Protein AF-A0A3M9N934-F1 (afdb_monomer)

Solvent-accessible surface area (backbone atoms only — not comparable to full-atom values): 7523 Å² total; per-residue (Å²): 139,88,78,74,76,72,72,67,58,66,57,54,56,56,48,47,50,62,74,65,55,76,67,70,75,88,80,75,100,77,69,90,74,55,63,64,62,38,49,55,40,31,43,75,65,38,63,68,34,46,50,55,48,45,67,68,45,43,37,63,49,39,57,50,34,30,72,72,66,76,33,64,69,60,19,50,54,50,48,52,53,40,54,52,50,46,61,75,42,29,79,71,65,59,88,86,52,65,60,70,61,51,54,53,49,50,46,50,50,52,50,52,53,48,53,53,49,52,57,52,50,58,53,64,77,73,111

Secondary structure (DSSP, 8-state):
--SSSSTTTHHHHHHHHHHH--S-----S-----HHHHHHHHHTT-HHHHHHHHHHHHHHHHHHHHHHHS-HHHHHHHHHHHHHHHHHTGGG--TTS-HHHHHHHHHHHHHHHHHHHHHHHHHHT--

InterPro domains:
  IPR000838 RNA polymerase sigma factor 70, ECF, conserved site [PS01063] (75-106)
  IPR007627 RNA polymerase sigma-70 region 2 [PF04542] (60-120)
  IPR013325 RNA polymerase sigma factor, region 2 [SSF88946] (28-123)
  IPR039425 RNA polymerase sigma-70-like [PTHR43133] (37-123)

pLDDT: mean 72.2, std 18.04, range [28.3, 91.06]

Nearest PDB structures (foldseek):
  5wur-assembly1_A  TM=9.132E-01  e=1.031E-02  Bacillus subtilis subsp. subtilis str. 168
  5wuq-assembly1_A  TM=8.991E-01  e=9.770E-03  Bacillus subtilis subsp. subtilis str. 168
  5wur-assembly2_B  TM=9.193E-01  e=2.562E-02  Bacillus subtilis subsp. subtilis str. 168
  4cxf-assembly1_A  TM=8.866E-01  e=1.858E-02  Cupriavidus metallidurans CH34
  8z6g-assembly1_B  TM=8.991E-01  e=2.852E-02  Pseudomonas aeruginosa

Foldseek 3Di:
DPDPPVVPPPVVVLVCVLVVPPALDDDDDDDPPPQLVLLVCLLVVNVVSLVVVCSVQVNVLLVVLCVLVVDSVVSSVLSSVLSVVCSVC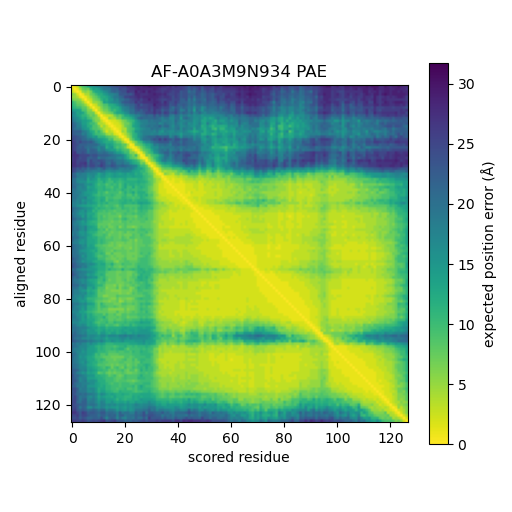SNVDDSPDRVSVVSSVSSVVSSVVVVVVVVVVVVVVVD

Structure (mmCIF, N/CA/C/O backbone):
data_AF-A0A3M9N934-F1
#
_entry.id   AF-A0A3M9N934-F1
#
loop_
_atom_site.group_PDB
_atom_site.id
_atom_site.type_symbol
_atom_site.label_atom_id
_atom_site.label_alt_id
_atom_site.label_comp_id
_atom_site.label_asym_id
_atom_site.label_entity_id
_atom_site.label_seq_id
_atom_site.pdbx_PDB_ins_code
_atom_site.Cartn_x
_atom_site.Cartn_y
_atom_site.Cartn_z
_atom_site.occupancy
_atom_site.B_iso_or_equiv
_atom_site.auth_seq_id
_atom_site.auth_comp_id
_atom_site.auth_asym_id
_atom_site.auth_atom_id
_atom_site.pdbx_PDB_model_num
ATOM 1 N N . MET A 1 1 ? -22.525 -23.665 5.562 1.00 36.59 1 MET A N 1
ATOM 2 C CA . MET A 1 1 ? -21.903 -23.362 4.250 1.00 36.59 1 MET A CA 1
ATOM 3 C C . MET A 1 1 ? -22.054 -21.872 3.913 1.00 36.59 1 MET A C 1
ATOM 5 O O . MET A 1 1 ? -22.693 -21.511 2.935 1.00 36.59 1 MET A O 1
ATOM 9 N N . ALA A 1 2 ? -21.500 -20.985 4.746 1.00 30.03 2 ALA A N 1
ATOM 10 C CA . ALA A 1 2 ? -21.757 -19.538 4.692 1.00 30.03 2 ALA A CA 1
ATOM 11 C C . ALA A 1 2 ? -20.497 -18.724 4.344 1.00 30.03 2 ALA A C 1
ATOM 13 O O . ALA A 1 2 ? -20.282 -17.645 4.879 1.00 30.03 2 ALA A O 1
ATOM 14 N N . LEU A 1 3 ? -19.641 -19.253 3.463 1.00 29.97 3 LEU A N 1
ATOM 15 C CA . LEU A 1 3 ? -18.380 -18.598 3.083 1.00 29.97 3 LEU A CA 1
ATOM 16 C C . LEU A 1 3 ? -18.335 -18.117 1.623 1.00 29.97 3 LEU A C 1
ATOM 18 O O . LEU A 1 3 ? -17.335 -17.544 1.217 1.00 29.97 3 LEU A O 1
ATOM 22 N N . CYS A 1 4 ? -19.406 -18.278 0.832 1.00 28.30 4 CYS A N 1
ATOM 23 C CA . CYS A 1 4 ? -19.362 -17.986 -0.612 1.00 28.30 4 CYS A CA 1
ATOM 24 C C . CYS A 1 4 ? -20.179 -16.767 -1.087 1.00 28.30 4 CYS A C 1
ATOM 26 O O . CYS A 1 4 ? -20.044 -16.373 -2.239 1.00 28.30 4 CYS A O 1
ATOM 28 N N . ARG A 1 5 ? -20.998 -16.123 -0.239 1.00 30.17 5 ARG A N 1
ATOM 29 C CA . ARG A 1 5 ? -21.838 -14.980 -0.675 1.00 30.17 5 ARG A CA 1
ATOM 30 C C . ARG A 1 5 ? -21.262 -13.594 -0.375 1.00 30.17 5 ARG A C 1
ATOM 32 O O . ARG A 1 5 ? -21.597 -12.647 -1.071 1.00 30.17 5 ARG A O 1
ATOM 39 N N . ILE A 1 6 ? -20.330 -13.475 0.571 1.00 37.59 6 ILE A N 1
ATOM 40 C CA . ILE A 1 6 ? -19.689 -12.186 0.903 1.00 37.59 6 ILE A CA 1
ATOM 41 C C . ILE A 1 6 ? -18.477 -11.901 -0.011 1.00 37.59 6 ILE A C 1
ATOM 43 O O . ILE A 1 6 ? -18.105 -10.750 -0.221 1.00 37.59 6 ILE A O 1
ATOM 47 N N . PHE A 1 7 ? -17.910 -12.929 -0.656 1.00 38.66 7 PHE A N 1
ATOM 48 C CA . PHE A 1 7 ? -16.750 -12.795 -1.551 1.00 38.66 7 PHE A CA 1
ATOM 49 C C . PHE A 1 7 ? -17.029 -12.048 -2.872 1.00 38.66 7 P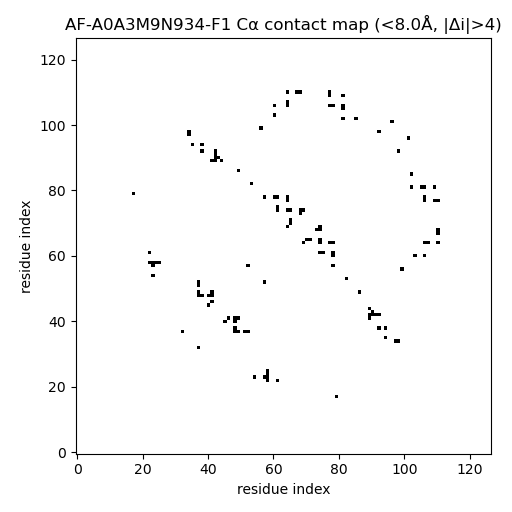HE A C 1
ATOM 51 O O . PHE A 1 7 ? -16.078 -11.639 -3.537 1.00 38.66 7 PHE A O 1
ATOM 58 N N . CYS A 1 8 ? -18.295 -11.858 -3.268 1.00 35.09 8 CYS A N 1
ATOM 59 C CA . CYS A 1 8 ? -18.645 -11.339 -4.598 1.00 35.09 8 CYS A CA 1
ATOM 60 C C . CYS A 1 8 ? -18.928 -9.822 -4.646 1.00 35.09 8 CYS A C 1
ATOM 62 O O . CYS A 1 8 ? -18.765 -9.223 -5.709 1.00 35.09 8 CYS A O 1
ATOM 64 N N . SER A 1 9 ? -19.310 -9.187 -3.527 1.00 36.69 9 SER A N 1
ATOM 65 C CA . SER A 1 9 ? -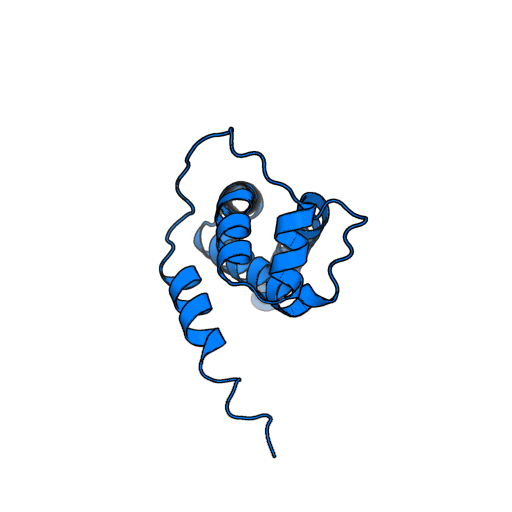19.736 -7.773 -3.533 1.00 36.69 9 SER A CA 1
ATOM 66 C C . SER A 1 9 ? -18.584 -6.794 -3.263 1.00 36.69 9 SER A C 1
ATOM 68 O O . SER A 1 9 ? -18.318 -5.933 -4.092 1.00 36.69 9 SER A O 1
ATOM 70 N N . LEU A 1 10 ? -17.800 -6.976 -2.191 1.00 45.69 10 LEU A N 1
ATOM 71 C CA . LEU A 1 10 ? -16.805 -5.968 -1.771 1.00 45.69 10 LEU A CA 1
ATOM 72 C C . LEU A 1 10 ? -15.568 -5.833 -2.678 1.00 45.69 10 LEU A C 1
ATOM 74 O O . LEU A 1 10 ? -14.914 -4.793 -2.679 1.00 45.69 10 LEU A O 1
ATOM 78 N N . LYS A 1 11 ? -15.207 -6.865 -3.455 1.00 49.44 11 LYS A N 1
ATOM 79 C CA . LYS A 1 11 ? -14.084 -6.752 -4.403 1.00 49.44 11 LYS A CA 1
ATOM 80 C C . LYS A 1 11 ? -14.422 -5.838 -5.576 1.00 49.44 11 LYS A C 1
ATOM 82 O O . LYS A 1 11 ? -13.523 -5.173 -6.070 1.00 49.44 11 LYS A O 1
ATOM 87 N N . LYS A 1 12 ? -15.675 -5.815 -6.040 1.00 45.28 12 LYS A N 1
ATOM 88 C CA . LYS A 1 12 ? -16.044 -5.106 -7.272 1.00 45.28 12 LYS A CA 1
ATOM 89 C C . LYS A 1 12 ? -16.070 -3.598 -7.089 1.00 45.28 12 LYS A C 1
ATOM 91 O O . LYS A 1 12 ? -15.639 -2.916 -8.007 1.00 45.28 12 LYS A O 1
ATOM 96 N N . ASP A 1 13 ? -16.505 -3.103 -5.934 1.00 42.44 13 ASP A N 1
ATOM 97 C CA . ASP A 1 13 ? -16.632 -1.662 -5.693 1.00 42.44 13 ASP A CA 1
ATOM 98 C C . ASP A 1 13 ? -15.291 -1.015 -5.333 1.00 42.44 13 ASP A C 1
ATOM 100 O O . ASP A 1 13 ? -14.949 0.017 -5.902 1.00 42.44 13 ASP A O 1
ATOM 104 N N . ILE A 1 14 ? -14.456 -1.679 -4.521 1.00 49.28 14 ILE A N 1
ATOM 105 C CA . ILE A 1 14 ? -13.092 -1.209 -4.228 1.00 49.28 14 ILE A CA 1
ATOM 106 C C . ILE A 1 14 ? -12.184 -1.344 -5.460 1.00 49.28 14 ILE A C 1
ATOM 108 O O . ILE A 1 14 ? -11.457 -0.400 -5.764 1.00 49.28 14 ILE A O 1
ATOM 112 N N . LEU A 1 15 ? -12.240 -2.456 -6.220 1.00 48.19 15 LEU A N 1
ATOM 113 C CA . LEU A 1 15 ? -11.520 -2.515 -7.502 1.00 48.19 15 LEU A CA 1
ATOM 114 C C . LEU A 1 15 ? -12.082 -1.491 -8.490 1.00 48.19 15 LEU A C 1
ATOM 116 O O . LEU A 1 15 ? -11.285 -0.841 -9.142 1.00 48.19 15 LEU A O 1
ATOM 120 N N . LYS A 1 16 ? -13.403 -1.278 -8.604 1.00 47.34 16 LYS A N 1
ATOM 121 C CA . LYS A 1 16 ? -13.935 -0.198 -9.459 1.00 47.34 16 LYS A CA 1
ATOM 122 C C . LYS A 1 16 ? -13.386 1.153 -9.040 1.00 47.34 16 LYS A C 1
ATOM 124 O O . LYS A 1 16 ? -12.989 1.914 -9.911 1.00 47.34 16 LYS A O 1
ATOM 129 N N . PHE A 1 17 ? -13.347 1.446 -7.746 1.00 53.09 17 PHE A N 1
ATOM 130 C CA . PHE A 1 17 ? -12.840 2.710 -7.233 1.00 53.09 17 PHE A CA 1
ATOM 131 C C . PHE A 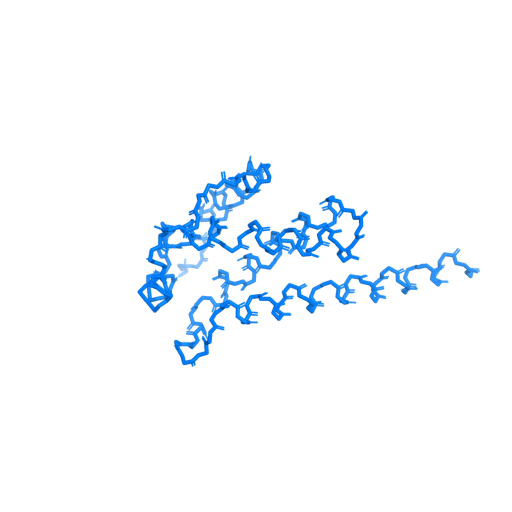1 17 ? -11.350 2.892 -7.560 1.00 53.09 17 PHE A C 1
ATOM 133 O O . PHE A 1 17 ? -10.981 3.920 -8.118 1.00 53.09 17 PHE A O 1
ATOM 140 N N . LEU A 1 18 ? -10.522 1.865 -7.326 1.00 51.69 18 LEU A N 1
ATOM 141 C CA . LEU A 1 18 ? -9.083 1.880 -7.624 1.00 51.69 18 LEU A CA 1
ATOM 142 C C . LEU A 1 18 ? -8.773 1.895 -9.133 1.00 51.69 18 LEU A C 1
ATOM 144 O O . LEU A 1 18 ? -7.864 2.602 -9.549 1.00 51.69 18 LEU A O 1
ATOM 148 N N . ILE A 1 19 ? -9.543 1.169 -9.953 1.00 47.09 19 ILE A N 1
ATOM 149 C CA . ILE A 1 19 ? -9.411 1.136 -11.423 1.00 47.09 19 ILE A CA 1
ATOM 150 C C . ILE A 1 19 ? -9.917 2.449 -12.055 1.00 47.09 19 ILE A C 1
ATOM 152 O O . ILE A 1 19 ? -9.430 2.859 -13.105 1.00 47.09 19 ILE A O 1
ATOM 156 N N . THR A 1 20 ? -10.896 3.126 -11.442 1.00 45.00 20 THR A N 1
ATOM 157 C CA . THR A 1 20 ? -11.474 4.381 -11.970 1.00 45.00 20 THR A CA 1
ATOM 158 C C . THR A 1 20 ? -10.706 5.619 -11.494 1.00 45.00 20 THR A C 1
ATOM 160 O O . THR A 1 20 ? -10.741 6.659 -12.157 1.00 45.00 20 THR A O 1
ATOM 163 N N . SER A 1 21 ? -9.981 5.541 -10.373 1.00 46.22 21 SER A N 1
ATOM 164 C CA . SER A 1 21 ? -9.186 6.654 -9.854 1.00 46.22 21 SER A CA 1
ATOM 165 C C . SER A 1 21 ? -7.868 6.815 -10.620 1.00 46.22 21 SER A C 1
ATOM 167 O O . SER A 1 21 ? -6.805 6.466 -10.114 1.00 46.22 21 SER A O 1
ATOM 169 N N . LYS A 1 22 ? -7.917 7.384 -11.831 1.00 48.22 22 LYS A N 1
ATOM 170 C CA . LYS A 1 22 ? -6.717 7.931 -12.479 1.00 48.22 22 LYS A CA 1
ATOM 171 C C . LYS A 1 22 ? -6.118 9.003 -11.577 1.00 48.22 22 LYS A C 1
ATOM 173 O O . LYS A 1 22 ? -6.710 10.074 -11.475 1.00 48.22 22 LYS A O 1
ATOM 178 N N . SER A 1 23 ? -4.968 8.692 -10.980 1.00 48.44 23 SER A N 1
ATOM 179 C CA . SER A 1 23 ? -4.086 9.561 -10.189 1.00 48.44 23 SER A CA 1
ATOM 180 C C . SER A 1 23 ? -4.788 10.337 -9.058 1.00 48.44 23 SER A C 1
ATOM 182 O O . SER A 1 23 ? -5.632 11.191 -9.328 1.00 48.44 23 SER A O 1
ATOM 184 N N . PRO A 1 24 ? -4.417 10.141 -7.779 1.00 53.62 24 PRO A N 1
ATOM 185 C CA . PRO A 1 24 ? -4.912 10.994 -6.703 1.00 53.62 24 PRO A CA 1
ATOM 186 C C . PRO A 1 24 ? -4.487 12.445 -6.997 1.00 53.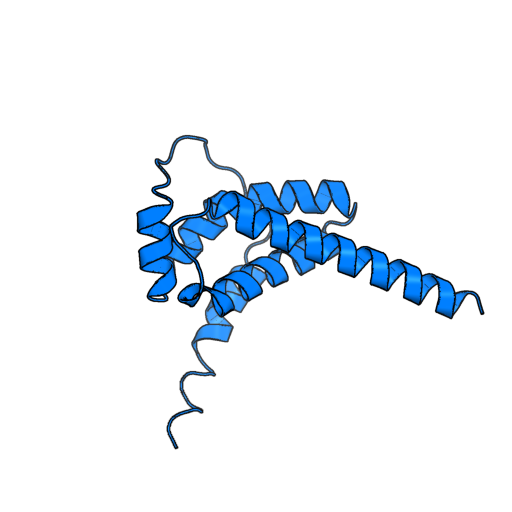62 24 PRO A C 1
ATOM 188 O O . PRO A 1 24 ? -3.316 12.788 -6.864 1.00 53.62 24 PRO A O 1
ATOM 191 N N . LYS A 1 25 ? -5.408 13.275 -7.505 1.00 45.12 25 LYS A N 1
ATOM 192 C CA . LYS A 1 25 ? -5.152 14.689 -7.802 1.00 45.12 25 LYS A CA 1
ATOM 193 C C . LYS A 1 25 ? -5.227 15.497 -6.507 1.00 45.12 25 LYS A C 1
ATOM 195 O O . LYS A 1 25 ? -6.206 15.391 -5.770 1.00 45.12 25 LYS A O 1
ATOM 200 N N . ALA A 1 26 ? -4.182 16.292 -6.294 1.00 48.09 26 ALA A N 1
ATOM 201 C CA . ALA A 1 26 ? -3.908 17.129 -5.132 1.00 48.09 26 ALA A CA 1
ATOM 202 C C . ALA A 1 26 ? -5.102 17.938 -4.589 1.00 48.09 26 ALA A C 1
ATOM 204 O O . ALA A 1 26 ? -5.818 18.589 -5.350 1.00 48.09 26 ALA A O 1
ATOM 205 N N . MET A 1 27 ? -5.222 17.989 -3.254 1.00 43.94 27 MET A N 1
ATOM 206 C CA . MET A 1 27 ? -5.827 19.098 -2.488 1.00 43.94 27 MET A CA 1
ATOM 207 C C . MET A 1 27 ? -5.341 19.059 -1.010 1.00 43.94 27 MET A C 1
ATOM 209 O O . MET A 1 27 ? -4.762 18.055 -0.598 1.00 43.94 27 MET A O 1
ATOM 213 N N . PRO A 1 28 ? -5.422 20.160 -0.231 1.00 46.16 28 PRO A N 1
ATOM 214 C CA . PRO A 1 28 ? -4.295 20.789 0.425 1.00 46.16 28 PRO A CA 1
ATOM 215 C C . PRO A 1 28 ? -4.050 20.261 1.847 1.00 46.16 28 PRO A C 1
ATOM 217 O O . PRO A 1 28 ? -4.868 19.615 2.497 1.00 46.16 28 PRO A O 1
ATOM 220 N N . SER A 1 29 ? -2.874 20.627 2.327 1.00 42.97 29 SER A N 1
ATOM 221 C CA . SER A 1 29 ? -2.161 20.263 3.547 1.00 42.97 29 SER A CA 1
ATOM 222 C C . SER A 1 29 ? -2.814 20.617 4.897 1.00 42.97 29 SER A C 1
ATOM 224 O O . SER A 1 29 ? -2.081 20.941 5.826 1.00 42.97 29 SER A O 1
ATOM 226 N N . ASN A 1 30 ? -4.142 20.565 5.063 1.00 47.03 30 ASN A N 1
ATOM 227 C CA . ASN A 1 30 ? -4.764 20.952 6.340 1.00 47.03 30 ASN A CA 1
ATOM 228 C C . ASN A 1 30 ? -6.021 20.161 6.744 1.00 47.03 30 ASN A C 1
ATOM 230 O O . ASN A 1 30 ? -7.013 20.736 7.186 1.00 47.03 30 ASN A O 1
ATOM 234 N N . THR A 1 31 ? -5.987 18.835 6.632 1.00 47.19 31 THR A N 1
ATOM 235 C CA . THR A 1 31 ? -6.920 17.978 7.377 1.00 47.19 31 THR A CA 1
ATOM 236 C C . THR A 1 31 ? -6.162 17.355 8.532 1.00 47.19 31 THR A C 1
ATOM 238 O O . THR A 1 31 ? -5.173 16.658 8.300 1.00 47.19 31 THR A O 1
ATOM 241 N N . VAL A 1 32 ? -6.609 17.601 9.762 1.00 54.00 32 VAL A N 1
ATOM 242 C CA . VAL A 1 32 ? -6.168 16.864 10.949 1.00 54.00 32 VAL A CA 1
ATOM 243 C C . VAL A 1 32 ? -6.475 15.386 10.687 1.00 54.00 32 VAL A C 1
ATOM 245 O O . VAL A 1 32 ? -7.612 14.945 10.823 1.00 54.00 32 VAL A O 1
ATOM 248 N N . PHE A 1 33 ? -5.493 14.643 10.175 1.00 63.16 33 PHE A N 1
ATOM 249 C CA . PHE A 1 33 ? -5.624 13.210 9.957 1.00 63.16 33 PHE A CA 1
ATOM 250 C C . PHE A 1 33 ? -5.375 12.549 11.303 1.00 63.16 33 PHE A C 1
ATOM 252 O O . PHE A 1 33 ? -4.224 12.349 11.696 1.00 63.16 33 PHE A O 1
ATOM 259 N N . ASP A 1 34 ? -6.454 12.261 12.030 1.00 73.81 34 ASP A N 1
ATOM 260 C CA . ASP A 1 34 ? -6.359 11.411 13.207 1.00 73.81 34 ASP A CA 1
ATOM 261 C C . ASP A 1 34 ? -6.077 9.980 12.732 1.00 73.81 34 ASP A C 1
ATOM 263 O O . ASP A 1 34 ? -6.962 9.219 12.319 1.00 73.81 34 ASP A O 1
ATOM 267 N N . GLU A 1 35 ? -4.781 9.658 12.705 1.00 73.12 35 GLU A N 1
ATOM 268 C CA . GLU A 1 35 ? -4.262 8.363 12.279 1.00 73.12 35 GLU A CA 1
ATOM 269 C C . GLU A 1 35 ? -4.874 7.244 13.129 1.00 73.12 35 GLU A C 1
ATOM 271 O O . GLU A 1 35 ? -5.194 6.185 12.597 1.00 73.12 35 GLU A O 1
ATOM 276 N N . LYS A 1 36 ? -5.134 7.476 14.422 1.00 79.88 36 LYS A N 1
ATOM 277 C CA . LYS A 1 36 ? -5.689 6.449 15.311 1.00 79.88 36 LYS A CA 1
ATOM 278 C C . LYS A 1 36 ? -7.163 6.193 15.033 1.00 79.88 36 LYS A C 1
ATOM 280 O O . LYS A 1 36 ? -7.555 5.032 14.916 1.00 79.88 36 LYS A O 1
ATOM 285 N N . GLU A 1 37 ? -7.964 7.248 14.909 1.00 82.44 37 GLU A N 1
ATOM 286 C CA . GLU A 1 37 ? -9.397 7.114 14.631 1.00 82.44 37 GLU A CA 1
ATOM 287 C C . GLU A 1 37 ? -9.632 6.456 13.266 1.00 82.44 37 GLU A C 1
ATOM 289 O O . GLU A 1 37 ? -10.391 5.491 13.146 1.00 82.44 37 GLU A O 1
ATOM 294 N N . THR A 1 38 ? -8.898 6.905 12.244 1.00 79.88 38 THR A N 1
ATOM 295 C CA . THR A 1 38 ? -9.014 6.348 10.892 1.00 79.88 38 THR A CA 1
ATOM 296 C C . THR A 1 38 ? -8.634 4.869 10.869 1.00 79.88 38 THR A C 1
ATOM 298 O O . THR A 1 38 ? -9.321 4.072 10.235 1.00 79.88 38 THR A O 1
ATOM 301 N N . LEU A 1 39 ? -7.577 4.470 11.585 1.00 81.44 39 LEU A N 1
ATOM 302 C CA . LEU A 1 39 ? -7.165 3.067 11.689 1.00 81.44 39 LEU A CA 1
ATOM 303 C C . LEU A 1 39 ? -8.175 2.196 12.428 1.00 81.44 39 LEU A C 1
ATOM 305 O O . LEU A 1 39 ? -8.391 1.047 12.037 1.00 81.44 39 LEU A O 1
ATOM 309 N N . LEU A 1 40 ? -8.794 2.729 13.481 1.00 84.12 40 LEU A N 1
ATOM 310 C CA . LEU A 1 40 ? -9.821 2.015 14.225 1.00 84.12 40 LEU A CA 1
ATOM 311 C C . LEU A 1 40 ? -11.014 1.708 13.315 1.00 84.12 40 LEU A C 1
ATOM 313 O O . LEU A 1 40 ? -11.456 0.562 13.238 1.00 84.12 40 LEU A O 1
ATOM 317 N N . GLU A 1 41 ? -11.484 2.699 12.565 1.00 84.38 41 GLU A N 1
ATOM 318 C CA . GLU A 1 41 ? -12.572 2.529 11.602 1.00 84.38 41 GLU A CA 1
ATOM 319 C C . GLU A 1 41 ? -12.175 1.618 10.430 1.00 84.38 41 GLU A C 1
ATOM 321 O O . GLU A 1 41 ? -12.957 0.763 10.003 1.00 84.38 41 GLU A O 1
ATOM 326 N N . LEU A 1 42 ? -10.924 1.700 9.970 1.00 83.00 42 LEU A N 1
ATOM 327 C CA . LEU A 1 42 ? -10.379 0.792 8.961 1.00 83.00 42 LEU A CA 1
ATOM 328 C C . LEU A 1 42 ? -10.402 -0.667 9.436 1.00 83.00 42 LEU A C 1
ATOM 330 O O . LEU A 1 42 ? -10.743 -1.567 8.669 1.00 83.00 42 LEU A O 1
ATOM 334 N N . SER A 1 43 ? -10.064 -0.915 10.707 1.00 83.44 43 SER A N 1
ATOM 335 C CA . SER A 1 43 ? -10.049 -2.263 11.290 1.00 83.44 43 SER A CA 1
ATOM 336 C C . SER A 1 43 ? -11.442 -2.904 11.304 1.00 83.44 43 SER A C 1
ATOM 338 O O . SER A 1 43 ? -11.565 -4.116 11.113 1.00 83.44 43 SER A O 1
ATOM 340 N N . LYS A 1 44 ? -12.489 -2.076 11.429 1.00 84.00 44 LYS A N 1
ATOM 341 C CA . LYS A 1 44 ? -13.904 -2.468 11.343 1.00 84.00 44 LYS A CA 1
ATOM 342 C C . LYS A 1 44 ? -14.380 -2.693 9.902 1.00 84.00 44 LYS A C 1
ATOM 344 O O . LYS A 1 44 ? -15.488 -3.177 9.702 1.00 84.00 44 LYS A O 1
ATOM 349 N N . GLY A 1 45 ? -13.553 -2.387 8.899 1.00 79.94 45 GLY A N 1
ATOM 350 C CA . GLY A 1 45 ? -13.914 -2.495 7.485 1.00 79.94 45 GLY A CA 1
ATOM 351 C C . GLY A 1 45 ? -14.731 -1.313 6.965 1.00 79.94 45 GLY A C 1
ATOM 352 O O . GLY A 1 45 ? -15.452 -1.476 5.988 1.00 79.94 45 GLY A O 1
ATOM 353 N N . ASN A 1 46 ? -14.634 -0.142 7.601 1.00 82.38 46 ASN A N 1
ATOM 354 C CA . ASN A 1 46 ? -15.305 1.065 7.134 1.00 82.38 46 ASN A CA 1
ATOM 355 C C . ASN A 1 46 ? -14.640 1.588 5.845 1.00 82.38 46 ASN A C 1
ATOM 357 O O . ASN A 1 46 ? -13.477 1.999 5.845 1.00 82.38 46 ASN A O 1
ATOM 361 N N . GLU A 1 47 ? -15.385 1.580 4.741 1.00 80.25 47 GLU A N 1
ATOM 362 C CA . GLU A 1 47 ? -14.902 1.999 3.419 1.00 80.25 47 GLU A CA 1
ATOM 363 C C . GLU A 1 47 ? -14.571 3.497 3.364 1.00 80.25 47 GLU A C 1
ATOM 365 O O . GLU A 1 47 ? -13.591 3.890 2.734 1.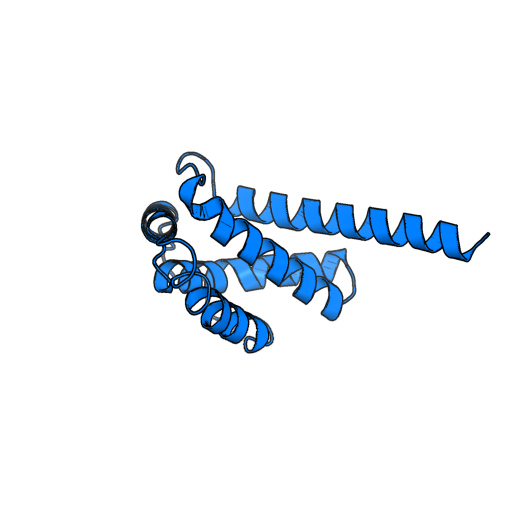00 80.25 47 GLU A O 1
ATOM 370 N N . VAL A 1 48 ? -15.305 4.334 4.104 1.00 80.94 48 VAL A N 1
ATOM 371 C CA . VAL A 1 48 ? -15.063 5.785 4.165 1.00 80.94 48 VAL A CA 1
ATOM 372 C C . VAL A 1 48 ? -13.710 6.084 4.813 1.00 80.94 48 VAL A C 1
ATOM 374 O O . VAL A 1 48 ? -12.992 6.993 4.393 1.00 80.94 48 VAL A O 1
ATOM 377 N N . ALA A 1 49 ? -13.325 5.303 5.826 1.00 82.62 49 ALA A N 1
ATOM 378 C CA . ALA A 1 49 ? -12.012 5.423 6.455 1.00 82.62 49 ALA A CA 1
ATOM 379 C C . ALA A 1 49 ? -10.887 5.041 5.480 1.00 82.62 49 ALA A C 1
ATOM 381 O O . ALA A 1 49 ? -9.860 5.720 5.417 1.00 82.62 49 ALA A O 1
ATOM 382 N N . PHE A 1 50 ? -11.104 4.003 4.668 1.00 82.06 50 PHE A N 1
ATOM 383 C CA . PHE A 1 50 ? -10.164 3.611 3.620 1.00 82.06 50 PHE A CA 1
ATOM 384 C C . PHE A 1 50 ? -10.052 4.666 2.524 1.00 82.06 50 PHE A C 1
ATOM 386 O O . PHE A 1 50 ? -8.943 4.972 2.100 1.00 82.06 50 PHE A O 1
ATOM 393 N N . GLU A 1 51 ? -11.159 5.279 2.110 1.00 80.44 51 GLU A N 1
ATOM 394 C CA . GLU A 1 51 ? -11.134 6.360 1.129 1.00 80.44 51 GLU A CA 1
ATOM 395 C C . GLU A 1 51 ? -10.353 7.577 1.645 1.00 80.44 51 GLU A C 1
ATOM 397 O O . GLU A 1 51 ? -9.487 8.100 0.941 1.00 80.44 51 GLU A O 1
ATOM 402 N N . LYS A 1 52 ? -10.597 8.006 2.891 1.00 80.44 52 LYS A N 1
ATOM 403 C C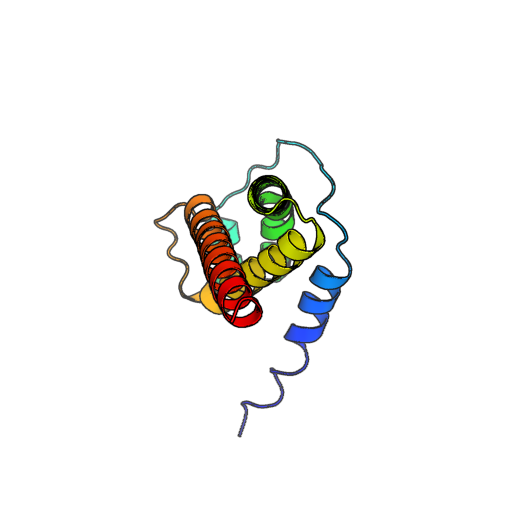A . LYS A 1 52 ? -9.840 9.099 3.527 1.00 80.44 52 LYS A CA 1
ATOM 404 C C . LYS A 1 52 ? -8.344 8.795 3.561 1.00 80.44 52 LYS A C 1
ATOM 406 O O . LYS A 1 52 ? -7.525 9.632 3.184 1.00 80.44 52 LYS A O 1
ATOM 411 N N . MET A 1 53 ? -7.992 7.579 3.966 1.00 82.12 53 MET A N 1
ATOM 412 C CA . MET A 1 53 ? -6.615 7.095 3.987 1.00 82.12 53 MET A CA 1
ATOM 413 C C . MET A 1 53 ? -5.994 7.072 2.582 1.00 82.12 53 MET A C 1
ATOM 415 O O . MET A 1 53 ? -4.865 7.528 2.405 1.00 82.12 53 MET A O 1
ATOM 419 N N . TYR A 1 54 ? -6.721 6.570 1.580 1.00 82.31 54 TYR A N 1
ATOM 420 C CA . TYR A 1 54 ? -6.276 6.514 0.188 1.00 82.31 54 TYR A CA 1
ATOM 421 C C . TYR A 1 54 ? -6.036 7.913 -0.376 1.00 82.31 54 TYR A C 1
ATOM 423 O O . TYR A 1 54 ? -5.001 8.158 -0.986 1.00 82.31 54 TYR A O 1
ATOM 431 N N . ARG A 1 55 ? -6.934 8.864 -0.108 1.00 79.12 55 ARG A N 1
ATOM 432 C CA . ARG A 1 55 ? -6.760 10.265 -0.510 1.00 79.12 55 ARG A CA 1
ATOM 433 C C . ARG A 1 55 ? -5.543 10.909 0.164 1.00 79.12 55 ARG A C 1
ATOM 435 O O . ARG A 1 55 ? -4.817 11.646 -0.489 1.00 79.12 55 ARG A O 1
ATOM 442 N N . PHE A 1 56 ? -5.284 10.601 1.436 1.00 81.06 56 PHE A N 1
ATOM 443 C CA . PHE A 1 56 ? -4.165 11.179 2.188 1.00 81.06 56 PHE A CA 1
ATOM 444 C C . PHE A 1 56 ? -2.792 10.592 1.805 1.00 81.06 56 PHE A C 1
ATOM 446 O O . PHE A 1 56 ? -1.806 11.320 1.673 1.00 81.06 56 PHE A O 1
ATOM 453 N N . LEU A 1 57 ? -2.705 9.268 1.637 1.00 82.56 57 LEU A N 1
ATOM 454 C CA . LEU A 1 57 ? -1.439 8.556 1.409 1.00 82.56 57 LEU A CA 1
ATOM 455 C C . LEU A 1 57 ? -1.195 8.194 -0.053 1.00 82.56 57 LEU A C 1
ATOM 457 O O . LEU A 1 57 ? -0.038 8.066 -0.454 1.00 82.56 57 LEU A O 1
ATOM 461 N N . GLY A 1 58 ? -2.253 8.034 -0.844 1.00 83.44 58 GLY A N 1
ATOM 462 C CA . GLY A 1 58 ? -2.184 7.559 -2.222 1.00 83.44 58 GLY A CA 1
ATOM 463 C C . GLY A 1 58 ? -1.286 8.429 -3.082 1.00 83.44 58 GLY A C 1
ATOM 464 O O . GLY A 1 58 ? -0.380 7.904 -3.719 1.00 83.44 58 GLY A O 1
ATOM 465 N N . GLU A 1 59 ? -1.457 9.753 -3.033 1.00 82.75 59 GLU A N 1
ATOM 466 C CA . GLU A 1 59 ? -0.637 10.682 -3.823 1.00 82.75 59 GLU A CA 1
ATOM 467 C C . GLU A 1 59 ? 0.841 10.606 -3.425 1.00 82.75 59 GLU A C 1
ATOM 469 O O . GLU A 1 59 ? 1.730 10.501 -4.268 1.00 82.75 59 GLU A O 1
ATOM 474 N N . ARG A 1 60 ? 1.119 10.596 -2.117 1.00 85.06 60 ARG A N 1
ATOM 475 C CA . ARG A 1 60 ? 2.487 10.564 -1.584 1.00 85.06 60 ARG A CA 1
ATOM 476 C C . ARG A 1 60 ? 3.217 9.281 -1.968 1.00 85.06 60 ARG A C 1
ATOM 478 O O . ARG A 1 60 ? 4.400 9.322 -2.313 1.00 85.06 60 ARG A O 1
ATOM 485 N N . ILE A 1 61 ? 2.523 8.146 -1.897 1.00 87.19 61 ILE A N 1
ATOM 486 C CA . ILE A 1 61 ? 3.077 6.851 -2.292 1.00 87.19 61 ILE A CA 1
ATOM 487 C C . ILE A 1 61 ? 3.249 6.814 -3.806 1.00 87.19 61 ILE A C 1
ATOM 489 O O . ILE A 1 61 ? 4.343 6.497 -4.257 1.00 87.19 61 ILE A O 1
ATOM 493 N N . TYR A 1 62 ? 2.238 7.211 -4.581 1.00 85.25 62 TYR A N 1
ATOM 494 C CA . TYR A 1 62 ? 2.303 7.250 -6.042 1.00 85.25 62 TYR A CA 1
ATOM 495 C C . TYR A 1 62 ? 3.492 8.078 -6.540 1.00 85.25 62 TYR A C 1
ATOM 497 O O . TYR A 1 62 ? 4.340 7.566 -7.263 1.00 85.25 62 TYR A O 1
ATOM 505 N N . CYS A 1 63 ? 3.645 9.314 -6.058 1.00 85.00 63 CYS A N 1
ATOM 506 C CA . CYS A 1 63 ? 4.776 10.176 -6.406 1.00 85.00 63 CYS A CA 1
ATOM 507 C C . CYS A 1 63 ? 6.128 9.525 -6.078 1.00 85.00 63 CYS A C 1
ATOM 509 O O . CYS A 1 63 ? 7.090 9.649 -6.838 1.00 85.00 63 CYS A O 1
ATOM 511 N N . ARG A 1 64 ? 6.222 8.801 -4.957 1.00 86.75 64 ARG A N 1
ATOM 512 C CA . ARG A 1 64 ? 7.435 8.058 -4.593 1.00 86.75 64 ARG A CA 1
ATOM 513 C C . ARG A 1 64 ? 7.670 6.857 -5.513 1.00 86.75 64 ARG A C 1
ATOM 515 O O . ARG A 1 64 ? 8.808 6.641 -5.923 1.00 86.75 64 ARG A O 1
ATOM 522 N N . LEU A 1 65 ? 6.625 6.102 -5.844 1.00 86.81 65 LEU A N 1
ATOM 523 C CA . LEU A 1 65 ? 6.684 4.952 -6.746 1.00 86.81 65 LEU A CA 1
ATOM 524 C C . LEU A 1 65 ? 7.095 5.378 -8.158 1.00 86.81 65 LEU A C 1
ATOM 526 O O . LEU A 1 65 ? 8.027 4.795 -8.703 1.00 86.81 65 LEU A O 1
ATOM 530 N N . CYS A 1 66 ? 6.512 6.448 -8.702 1.00 85.69 66 CYS A N 1
ATOM 531 C CA . CYS A 1 66 ? 6.893 6.995 -10.006 1.00 85.69 66 CYS A CA 1
ATOM 532 C C . CYS A 1 66 ? 8.371 7.400 -10.049 1.00 85.69 66 CYS A C 1
ATOM 534 O O . CYS A 1 66 ? 9.072 7.087 -11.010 1.00 85.69 66 CYS A O 1
ATOM 536 N N . ARG A 1 67 ? 8.884 8.033 -8.982 1.00 86.38 67 ARG A N 1
ATOM 537 C CA . ARG A 1 67 ? 10.309 8.399 -8.879 1.00 86.38 67 ARG A CA 1
ATOM 538 C C . ARG A 1 67 ? 11.237 7.186 -8.813 1.00 86.38 67 ARG A C 1
ATOM 540 O O . ARG A 1 67 ? 12.355 7.265 -9.315 1.00 86.38 67 ARG A O 1
ATOM 547 N N . LEU A 1 68 ? 10.800 6.090 -8.192 1.00 86.50 68 LEU A N 1
ATOM 548 C CA . LEU A 1 68 ? 11.589 4.862 -8.072 1.00 86.50 68 LEU A CA 1
ATOM 549 C C . LEU A 1 68 ? 11.555 4.033 -9.360 1.00 86.50 68 LEU A C 1
ATOM 551 O O . LEU A 1 68 ? 12.605 3.647 -9.860 1.00 86.50 68 LEU A O 1
ATOM 555 N N . LEU A 1 69 ? 10.362 3.773 -9.895 1.00 85.75 69 LEU A N 1
ATOM 556 C CA . LEU A 1 69 ? 10.121 2.829 -10.991 1.00 85.75 69 LEU A CA 1
ATOM 557 C C . LEU A 1 69 ? 10.296 3.455 -12.376 1.00 85.75 69 LEU A C 1
ATOM 559 O O . LEU A 1 69 ? 10.470 2.723 -13.345 1.00 85.75 69 LEU A O 1
ATOM 563 N N . LYS A 1 70 ? 10.246 4.793 -12.479 1.00 85.25 70 LYS A N 1
ATOM 564 C CA . LYS A 1 70 ? 10.314 5.550 -13.744 1.00 85.25 70 LYS A CA 1
ATOM 565 C C . LYS A 1 70 ? 9.262 5.129 -14.785 1.00 85.25 70 LYS A C 1
ATOM 567 O O . LYS A 1 70 ? 9.440 5.371 -15.973 1.00 85.25 70 LYS A O 1
ATOM 572 N N . SER A 1 71 ? 8.174 4.504 -14.342 1.00 82.62 71 SER A N 1
ATOM 573 C CA . SER A 1 71 ? 7.049 4.081 -15.171 1.00 82.62 71 SER A CA 1
ATOM 574 C C . SER A 1 71 ? 5.763 4.269 -14.386 1.00 82.62 71 SER A C 1
ATOM 576 O O . SER A 1 71 ? 5.616 3.712 -13.297 1.00 82.62 71 SER A O 1
ATOM 578 N N . GLU A 1 72 ? 4.849 5.060 -14.939 1.00 81.38 72 GLU A N 1
ATOM 579 C CA . GLU A 1 72 ? 3.552 5.351 -14.323 1.00 81.38 72 GLU A CA 1
ATOM 580 C C . GLU A 1 72 ? 2.675 4.101 -14.254 1.00 81.38 72 GLU A C 1
ATOM 582 O O . GLU A 1 72 ? 2.074 3.841 -13.219 1.00 81.38 72 GLU A O 1
ATOM 587 N N . VAL A 1 73 ? 2.691 3.277 -15.307 1.00 82.19 73 VAL A N 1
ATOM 588 C CA . VAL A 1 73 ? 1.911 2.031 -15.385 1.00 82.19 73 VAL A CA 1
ATOM 589 C C . VAL A 1 73 ? 2.294 1.085 -14.247 1.00 82.19 73 VAL A C 1
ATOM 591 O O . VAL A 1 73 ? 1.445 0.625 -13.493 1.00 82.19 73 VAL A O 1
ATOM 594 N N . ILE A 1 74 ? 3.596 0.852 -14.067 1.00 83.50 74 ILE A N 1
ATOM 595 C CA . ILE A 1 74 ? 4.097 -0.058 -13.029 1.00 83.50 74 ILE A CA 1
ATOM 596 C C . ILE A 1 74 ? 3.892 0.556 -11.636 1.00 83.50 74 ILE A C 1
ATOM 598 O O . ILE A 1 74 ? 3.596 -0.148 -10.671 1.00 83.50 74 ILE A O 1
ATOM 602 N N . ALA A 1 75 ? 4.053 1.876 -11.508 1.00 84.56 75 ALA A N 1
ATOM 603 C CA . ALA A 1 75 ? 3.797 2.569 -10.253 1.00 84.56 75 ALA A CA 1
ATOM 604 C C . ALA A 1 75 ? 2.329 2.451 -9.827 1.00 84.56 75 ALA A C 1
ATOM 606 O O . ALA A 1 75 ? 2.069 2.229 -8.646 1.00 84.56 75 ALA A O 1
ATOM 607 N N . GLU A 1 76 ? 1.390 2.560 -10.764 1.00 81.94 76 GLU A N 1
ATOM 608 C CA . GLU A 1 76 ? -0.038 2.382 -10.519 1.00 81.94 76 GLU A CA 1
ATOM 609 C C . GLU A 1 76 ? -0.365 0.941 -10.108 1.00 81.94 76 GLU A C 1
ATOM 611 O O . GLU A 1 76 ? -1.037 0.738 -9.095 1.00 81.94 76 GLU A O 1
ATOM 616 N N . GLU A 1 77 ? 0.184 -0.057 -10.805 1.00 83.62 77 GLU A N 1
ATOM 617 C CA . GLU A 1 77 ? 0.030 -1.469 -10.436 1.00 83.62 77 GLU A CA 1
ATOM 618 C C . GLU A 1 77 ? 0.522 -1.738 -9.009 1.00 83.62 77 GLU A C 1
ATOM 620 O O . GLU A 1 77 ? -0.207 -2.302 -8.190 1.00 83.62 77 GLU A O 1
ATOM 625 N N . ILE A 1 78 ? 1.733 -1.277 -8.668 1.00 86.81 78 ILE A N 1
ATOM 626 C CA . ILE A 1 78 ? 2.286 -1.451 -7.319 1.00 86.81 78 ILE A CA 1
ATOM 627 C C . ILE A 1 78 ? 1.449 -0.697 -6.281 1.00 86.81 78 ILE A C 1
ATOM 629 O O . ILE A 1 78 ? 1.209 -1.226 -5.194 1.00 86.81 78 ILE A O 1
ATOM 633 N N . LEU A 1 79 ? 0.990 0.520 -6.586 1.00 85.44 79 LEU A N 1
ATOM 634 C CA . LEU A 1 79 ? 0.145 1.305 -5.687 1.00 85.44 79 LEU A CA 1
ATOM 635 C C . LEU A 1 79 ? -1.131 0.535 -5.330 1.00 85.44 79 LEU A C 1
ATOM 637 O O . LEU A 1 79 ? -1.451 0.391 -4.147 1.00 85.44 79 LEU A O 1
ATOM 641 N N . GLN A 1 80 ? -1.831 0.008 -6.337 1.00 83.00 80 GLN A N 1
ATOM 642 C CA . GLN A 1 80 ? -3.044 -0.787 -6.145 1.00 83.00 80 GLN A CA 1
ATOM 643 C C . GLN A 1 80 ? -2.759 -2.011 -5.265 1.00 83.00 80 GLN A C 1
ATOM 645 O O . GLN A 1 80 ? -3.459 -2.250 -4.278 1.00 83.00 80 GLN A O 1
ATOM 650 N N . ASP A 1 81 ? -1.672 -2.725 -5.549 1.00 85.81 81 ASP A N 1
ATOM 651 C CA . ASP A 1 81 ? -1.227 -3.895 -4.795 1.00 85.81 81 ASP A CA 1
ATOM 652 C C . ASP A 1 81 ? -0.959 -3.593 -3.312 1.00 85.81 81 ASP A C 1
ATOM 654 O O . ASP A 1 81 ? -1.311 -4.375 -2.417 1.00 85.81 81 ASP A O 1
ATOM 658 N N . VAL A 1 82 ? -0.348 -2.439 -3.028 1.00 88.19 82 VAL A N 1
ATOM 659 C CA . VAL A 1 82 ? -0.072 -1.963 -1.667 1.00 88.19 82 VAL A CA 1
ATOM 660 C C . VAL A 1 82 ? -1.376 -1.739 -0.912 1.00 88.19 82 VAL A C 1
ATOM 662 O O . VAL A 1 82 ? -1.541 -2.267 0.190 1.00 88.19 82 VAL A O 1
ATOM 665 N N . PHE A 1 83 ? -2.325 -1.010 -1.499 1.00 85.88 83 PHE A N 1
ATOM 666 C CA . PHE A 1 83 ? -3.602 -0.716 -0.848 1.00 85.88 83 PHE A CA 1
ATOM 667 C C . PHE A 1 83 ? -4.473 -1.962 -0.657 1.00 85.88 83 PHE A C 1
ATOM 669 O O . PHE A 1 83 ? -5.091 -2.118 0.398 1.00 85.88 83 PHE A O 1
ATOM 676 N N . VAL A 1 84 ? -4.457 -2.901 -1.606 1.00 85.44 84 VAL A N 1
ATOM 677 C CA . VAL A 1 84 ? -5.111 -4.211 -1.452 1.00 85.44 84 VAL A CA 1
ATOM 678 C C . VAL A 1 84 ? -4.477 -5.004 -0.307 1.00 85.44 84 VAL A C 1
ATOM 680 O O . VAL A 1 84 ? -5.182 -5.583 0.523 1.00 85.44 84 VAL A O 1
ATOM 683 N N . THR A 1 85 ? -3.146 -5.006 -0.213 1.00 85.56 85 THR A N 1
ATOM 684 C CA . THR A 1 85 ? -2.416 -5.678 0.874 1.00 85.56 85 THR A CA 1
ATOM 685 C C . THR A 1 85 ? -2.765 -5.077 2.234 1.00 85.56 85 THR A C 1
ATOM 687 O O . THR A 1 85 ? -2.992 -5.814 3.196 1.00 85.56 85 THR A O 1
ATOM 690 N N . VAL A 1 86 ? -2.848 -3.749 2.317 1.00 86.19 86 VAL A N 1
ATOM 691 C CA . VAL A 1 86 ? -3.267 -3.021 3.520 1.00 86.19 86 VAL A CA 1
ATOM 692 C C . VAL A 1 86 ? -4.694 -3.386 3.910 1.00 86.19 86 VAL A C 1
ATOM 694 O O . VAL A 1 86 ? -4.928 -3.749 5.060 1.00 86.19 86 VAL A O 1
ATOM 697 N N . TRP A 1 87 ? -5.637 -3.358 2.965 1.00 85.62 87 TRP A N 1
ATOM 698 C CA . TRP A 1 87 ? -7.031 -3.712 3.230 1.00 85.62 87 TRP A CA 1
ATOM 699 C C . TRP A 1 87 ? -7.158 -5.147 3.740 1.00 85.62 87 TRP A C 1
ATOM 701 O O . TRP A 1 87 ? -7.847 -5.401 4.726 1.00 85.62 87 TRP A O 1
ATOM 711 N N . ASN A 1 88 ? -6.447 -6.099 3.137 1.00 85.44 88 ASN A N 1
ATOM 712 C CA . ASN A 1 88 ? -6.463 -7.494 3.583 1.00 85.44 88 ASN A CA 1
ATOM 713 C C . ASN A 1 88 ? -5.848 -7.678 4.978 1.00 85.44 88 ASN A C 1
ATOM 715 O O . ASN A 1 88 ? -6.300 -8.527 5.742 1.00 85.44 88 ASN A O 1
ATOM 719 N N . ASN A 1 89 ? -4.851 -6.865 5.330 1.00 84.94 89 ASN A N 1
ATOM 720 C CA . ASN A 1 89 ? -4.195 -6.905 6.635 1.00 84.94 89 ASN A CA 1
ATOM 721 C C . ASN A 1 89 ? -4.786 -5.920 7.656 1.00 84.94 89 ASN A C 1
ATOM 723 O O . ASN A 1 89 ? -4.235 -5.804 8.750 1.00 84.94 89 ASN A O 1
ATOM 727 N N . ARG A 1 90 ? -5.911 -5.255 7.353 1.00 84.56 90 ARG A N 1
ATOM 728 C CA . ARG A 1 90 ? -6.513 -4.209 8.202 1.00 84.56 90 ARG A CA 1
ATOM 729 C C . ARG A 1 90 ? -6.751 -4.648 9.650 1.00 84.56 90 ARG A C 1
ATOM 731 O O . ARG A 1 90 ? -6.517 -3.876 10.569 1.00 84.56 90 ARG A O 1
ATOM 738 N N . SER A 1 91 ? -7.117 -5.912 9.867 1.00 81.81 91 SER A N 1
ATOM 739 C CA . SER A 1 91 ? -7.345 -6.483 11.204 1.00 81.8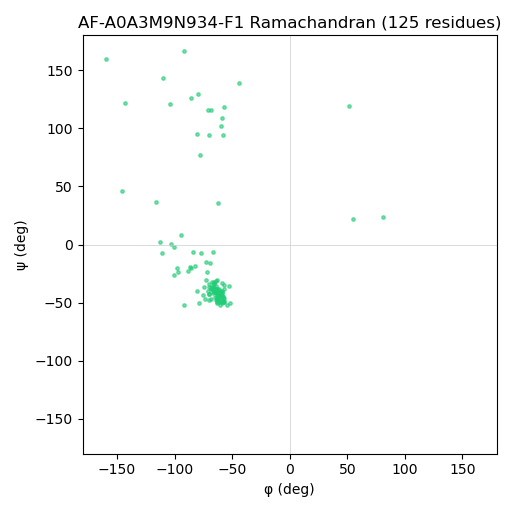1 91 SER A CA 1
ATOM 740 C C . SER A 1 91 ? -6.061 -6.717 12.012 1.00 81.81 91 SER A C 1
ATOM 742 O O . SER A 1 91 ? -6.129 -6.954 13.211 1.00 81.81 91 SER A O 1
ATOM 744 N N . LYS A 1 92 ? -4.888 -6.687 11.367 1.00 79.69 92 LYS A N 1
ATOM 745 C CA . LYS A 1 92 ? -3.567 -6.877 11.992 1.00 79.69 92 LYS A CA 1
ATOM 746 C C . LYS A 1 92 ? -2.808 -5.560 12.184 1.00 79.69 92 LYS A C 1
ATOM 748 O O . LYS A 1 92 ? -1.672 -5.583 12.662 1.00 79.69 92 LYS A O 1
ATOM 753 N N . LEU A 1 93 ? -3.395 -4.428 11.793 1.00 76.81 93 LEU A N 1
ATOM 754 C CA . LEU A 1 93 ? -2.779 -3.116 11.963 1.00 76.81 93 LEU A CA 1
ATOM 755 C C . LEU A 1 93 ? -2.727 -2.774 13.454 1.00 76.81 93 LEU A C 1
ATOM 757 O O . LEU A 1 93 ? -3.754 -2.637 14.113 1.00 76.81 93 LEU A O 1
ATOM 761 N N . LYS A 1 94 ? -1.513 -2.660 13.996 1.00 69.00 94 LYS A N 1
ATOM 762 C CA . LYS A 1 94 ? -1.295 -2.244 15.385 1.00 69.00 94 LYS A CA 1
ATOM 763 C C . LYS A 1 94 ? -1.260 -0.719 15.457 1.00 69.00 94 LYS A C 1
ATOM 765 O O . LYS A 1 94 ? -0.432 -0.112 14.784 1.00 69.00 94 LYS A O 1
ATOM 770 N N . LEU A 1 95 ? -2.084 -0.125 16.325 1.00 66.12 95 LEU A N 1
ATOM 771 C CA . LEU A 1 95 ? -2.150 1.330 16.551 1.00 66.12 95 LEU A CA 1
ATOM 772 C C . LEU A 1 95 ? -0.877 1.936 17.183 1.00 66.12 95 LEU A C 1
ATOM 774 O O . LEU A 1 95 ? -0.781 3.151 17.321 1.00 66.12 95 LEU A O 1
ATOM 778 N N . GLU A 1 96 ? 0.096 1.112 17.582 1.00 63.19 96 GLU A N 1
ATOM 779 C CA . GLU A 1 96 ? 1.329 1.567 18.242 1.00 63.19 96 GLU A CA 1
ATOM 780 C C . GLU A 1 96 ? 2.411 2.067 17.274 1.00 63.19 96 GLU A C 1
ATOM 782 O O . GLU A 1 96 ? 3.335 2.761 17.691 1.00 63.19 96 GLU A O 1
ATOM 787 N N . LYS A 1 97 ? 2.336 1.716 15.983 1.00 68.62 97 LYS A N 1
ATOM 788 C CA . LYS A 1 97 ? 3.310 2.151 14.970 1.00 68.62 97 LYS A CA 1
ATOM 789 C C . LYS A 1 97 ? 2.655 3.137 14.015 1.00 68.62 97 LYS A C 1
ATOM 791 O O . LYS A 1 97 ? 1.508 2.932 13.633 1.00 68.62 97 LYS A O 1
ATOM 796 N N . SER A 1 98 ? 3.408 4.151 13.577 1.00 79.25 98 SER A N 1
ATOM 797 C CA . SER A 1 98 ? 2.934 5.053 12.522 1.00 79.25 98 SER A CA 1
ATOM 798 C C . SER A 1 98 ? 2.581 4.234 11.283 1.00 79.25 98 SER A C 1
ATOM 800 O O . SER A 1 98 ? 3.420 3.534 10.699 1.00 79.25 98 SER A O 1
ATOM 802 N N . PHE A 1 99 ? 1.314 4.302 10.903 1.00 82.44 99 PHE A N 1
ATOM 803 C CA . PHE A 1 99 ? 0.770 3.593 9.764 1.00 82.44 99 PHE A CA 1
ATOM 804 C C . PHE A 1 99 ? 1.344 4.132 8.456 1.00 82.44 99 PHE A C 1
ATOM 806 O O . PHE A 1 99 ? 1.610 3.353 7.539 1.00 82.44 99 PHE A O 1
ATOM 813 N N . CYS A 1 100 ? 1.655 5.430 8.409 1.00 82.25 100 CYS A N 1
ATOM 814 C CA . CYS A 1 100 ? 2.431 6.025 7.324 1.00 82.25 100 CYS A CA 1
ATOM 815 C C . CYS A 1 100 ? 3.737 5.244 7.083 1.00 82.25 100 CYS A C 1
ATOM 817 O O . CYS A 1 100 ? 4.012 4.807 5.966 1.00 82.25 100 CYS A O 1
ATOM 819 N N . SER A 1 101 ? 4.521 4.981 8.130 1.00 84.62 101 SER A N 1
ATOM 820 C CA . SER A 1 101 ? 5.764 4.206 8.006 1.00 84.62 101 SER 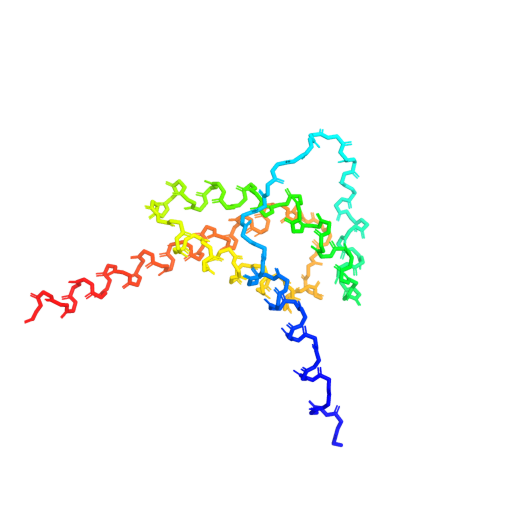A CA 1
ATOM 821 C C . SER A 1 101 ? 5.517 2.766 7.548 1.00 84.62 101 SER A C 1
ATOM 823 O O . SER A 1 101 ? 6.278 2.235 6.737 1.00 84.62 101 SER A O 1
ATOM 825 N N . TYR A 1 102 ? 4.440 2.137 8.024 1.00 86.38 102 TYR A N 1
ATOM 826 C CA . TYR A 1 102 ? 4.061 0.780 7.625 1.00 86.38 102 TYR A CA 1
ATOM 827 C C . TYR A 1 102 ? 3.734 0.685 6.128 1.00 86.38 102 TYR A C 1
ATOM 829 O O . TYR A 1 102 ? 4.295 -0.164 5.431 1.00 86.38 102 TYR A O 1
ATOM 837 N N . ILE A 1 103 ? 2.890 1.580 5.606 1.00 87.06 103 ILE A N 1
ATOM 838 C CA . ILE A 1 103 ? 2.493 1.547 4.194 1.00 87.06 103 ILE A CA 1
ATOM 839 C C . ILE A 1 103 ? 3.664 1.894 3.264 1.00 87.06 103 ILE A C 1
ATOM 841 O O . ILE A 1 103 ? 3.837 1.250 2.228 1.00 87.06 103 ILE A O 1
ATOM 845 N N . PHE A 1 104 ? 4.532 2.836 3.659 1.00 86.94 104 PHE A N 1
ATOM 846 C CA . PHE A 1 104 ? 5.748 3.149 2.903 1.00 86.94 104 PHE A CA 1
ATOM 847 C C . PHE A 1 104 ? 6.721 1.967 2.863 1.00 86.94 104 PHE A C 1
ATOM 849 O O . PHE A 1 104 ? 7.373 1.752 1.837 1.00 86.94 104 PHE A O 1
ATOM 856 N N . CYS A 1 105 ? 6.809 1.188 3.946 1.00 88.88 105 CYS A N 1
ATOM 857 C CA . CYS A 1 105 ? 7.611 -0.031 3.987 1.00 88.88 105 CYS A CA 1
ATOM 858 C C . CYS A 1 105 ? 7.081 -1.073 2.992 1.00 88.88 105 CYS A C 1
ATOM 860 O O . CYS A 1 105 ? 7.853 -1.579 2.180 1.00 88.88 105 CYS A O 1
ATOM 862 N N . ILE A 1 106 ? 5.765 -1.324 2.974 1.00 89.69 106 ILE A N 1
ATOM 863 C CA . ILE A 1 106 ? 5.142 -2.250 2.011 1.00 89.69 106 ILE A CA 1
ATOM 864 C C . ILE A 1 106 ? 5.390 -1.789 0.573 1.00 89.69 106 ILE A C 1
ATOM 866 O O . ILE A 1 106 ? 5.839 -2.586 -0.247 1.00 89.69 106 ILE A O 1
ATOM 870 N N . ALA A 1 107 ? 5.141 -0.512 0.272 1.00 89.19 107 ALA A N 1
ATOM 871 C CA . ALA A 1 107 ? 5.344 0.043 -1.066 1.00 89.19 107 ALA A CA 1
ATOM 872 C C . ALA A 1 107 ? 6.794 -0.104 -1.540 1.00 89.19 107 ALA A C 1
ATOM 874 O O . ALA A 1 107 ? 7.056 -0.536 -2.660 1.00 89.19 107 ALA A O 1
ATOM 875 N N . THR A 1 108 ? 7.747 0.189 -0.657 1.00 89.19 108 THR A N 1
ATOM 876 C CA . THR A 1 108 ? 9.174 0.064 -0.963 1.00 89.19 108 THR A CA 1
ATOM 877 C C . THR A 1 108 ? 9.578 -1.401 -1.169 1.00 89.19 108 THR A C 1
ATOM 879 O O . THR A 1 108 ? 10.302 -1.702 -2.116 1.00 89.19 108 THR A O 1
ATOM 882 N N . ASN A 1 109 ? 9.078 -2.324 -0.342 1.00 91.06 109 ASN A N 1
ATOM 883 C CA . ASN A 1 109 ? 9.338 -3.757 -0.504 1.00 91.06 109 ASN A CA 1
ATOM 884 C C . ASN A 1 109 ? 8.795 -4.275 -1.841 1.00 91.06 109 ASN A C 1
ATOM 886 O O . ASN A 1 109 ? 9.519 -4.949 -2.569 1.00 91.06 109 ASN A O 1
ATOM 890 N N . LYS A 1 110 ? 7.573 -3.878 -2.215 1.00 89.12 110 LYS A N 1
ATOM 891 C CA . LYS A 1 110 ? 6.971 -4.216 -3.513 1.00 89.12 110 LYS A CA 1
ATOM 892 C C . LYS A 1 110 ? 7.791 -3.686 -4.694 1.00 89.12 110 LYS A C 1
ATOM 894 O O . LYS A 1 110 ? 7.994 -4.421 -5.656 1.00 89.12 110 LYS A O 1
ATOM 899 N N . CYS A 1 111 ? 8.332 -2.467 -4.607 1.00 89.00 111 CYS A N 1
ATOM 900 C CA . CYS A 1 111 ? 9.277 -1.965 -5.611 1.00 89.00 111 CYS A CA 1
ATOM 901 C C . CYS A 1 111 ? 10.512 -2.856 -5.741 1.00 89.00 111 CYS A C 1
ATOM 903 O O . CYS A 1 111 ? 10.920 -3.187 -6.852 1.00 89.00 111 CYS A O 1
ATOM 905 N N . TYR A 1 112 ? 11.130 -3.240 -4.623 1.00 89.19 112 TYR A N 1
ATOM 906 C CA . TYR A 1 112 ? 12.319 -4.090 -4.661 1.00 89.19 112 TYR A CA 1
ATOM 907 C C . TYR A 1 112 ? 12.024 -5.484 -5.220 1.00 89.19 112 TYR A C 1
ATOM 909 O O . TYR A 1 112 ? 12.829 -6.004 -5.996 1.00 89.19 112 TYR A O 1
ATOM 917 N N . ASP A 1 113 ? 10.872 -6.063 -4.886 1.00 89.25 113 ASP A N 1
ATOM 918 C CA . ASP A 1 113 ? 10.418 -7.335 -5.453 1.00 89.25 113 ASP A CA 1
ATOM 919 C C . ASP A 1 113 ? 10.192 -7.229 -6.967 1.00 89.25 113 ASP A C 1
ATOM 921 O O . ASP A 1 113 ? 10.597 -8.121 -7.723 1.00 89.25 113 ASP A O 1
ATOM 925 N N . TYR A 1 114 ? 9.628 -6.109 -7.428 1.00 88.38 114 TYR A N 1
ATOM 926 C CA . TYR A 1 114 ? 9.493 -5.812 -8.851 1.00 88.38 114 TYR A CA 1
ATOM 927 C C . TYR A 1 114 ? 10.864 -5.739 -9.538 1.00 88.38 114 TYR A C 1
ATOM 929 O O . TYR A 1 114 ? 11.110 -6.474 -10.495 1.00 88.38 114 TYR A O 1
ATOM 937 N N . PHE A 1 115 ? 11.811 -4.954 -9.011 1.00 87.12 115 PHE A N 1
ATOM 938 C CA . PHE A 1 115 ? 13.166 -4.864 -9.575 1.00 87.12 115 PHE A CA 1
ATOM 939 C C . PHE A 1 115 ? 13.892 -6.212 -9.603 1.00 87.12 115 PHE A C 1
ATOM 941 O O . PHE A 1 115 ? 14.571 -6.533 -10.580 1.00 87.12 115 PHE A O 1
ATOM 948 N N . ARG A 1 116 ? 13.737 -7.027 -8.553 1.00 86.75 116 ARG A N 1
ATOM 949 C CA . ARG A 1 116 ? 14.306 -8.379 -8.498 1.00 86.75 116 ARG A CA 1
ATOM 950 C C . ARG A 1 116 ? 13.723 -9.273 -9.593 1.00 86.75 116 ARG A C 1
ATOM 952 O O . ARG A 1 116 ? 14.464 -10.032 -10.215 1.00 86.75 116 ARG A O 1
ATOM 959 N N . THR A 1 117 ? 12.421 -9.162 -9.842 1.00 86.25 117 THR A N 1
ATOM 960 C CA . THR A 1 117 ? 11.718 -9.926 -10.879 1.00 86.25 117 THR A CA 1
ATOM 961 C C . THR A 1 117 ? 12.146 -9.497 -12.278 1.00 86.25 117 THR A C 1
ATOM 963 O O . THR A 1 117 ? 12.497 -10.356 -13.084 1.00 86.25 117 THR A O 1
ATOM 966 N N . VAL A 1 118 ? 12.209 -8.189 -12.547 1.00 84.94 118 VAL A N 1
ATOM 967 C CA . VAL A 1 118 ? 12.693 -7.649 -13.829 1.00 84.94 118 VAL A CA 1
ATOM 968 C C . VAL A 1 118 ? 14.114 -8.121 -14.112 1.00 84.94 118 VAL A C 1
ATOM 970 O O . VAL A 1 118 ? 14.365 -8.671 -15.178 1.00 84.94 118 VAL A O 1
ATOM 973 N N . LYS A 1 119 ? 15.026 -8.001 -13.140 1.00 80.75 119 LYS A N 1
ATOM 974 C CA . LYS A 1 119 ? 16.422 -8.438 -13.295 1.00 80.75 119 LYS A CA 1
ATOM 975 C C . LYS A 1 119 ? 16.542 -9.941 -13.558 1.00 80.75 119 LYS A C 1
ATOM 977 O O . LYS A 1 119 ? 17.388 -10.366 -14.342 1.00 80.75 119 LYS A O 1
ATOM 982 N N . ARG A 1 120 ? 15.712 -10.761 -12.902 1.00 81.00 120 ARG A N 1
ATOM 983 C CA . ARG A 1 120 ? 15.666 -12.208 -13.155 1.00 81.00 120 ARG A CA 1
ATOM 984 C C . ARG A 1 120 ? 15.195 -12.496 -14.579 1.00 81.00 120 ARG A C 1
ATOM 986 O O . ARG A 1 120 ? 15.838 -13.277 -15.269 1.00 81.00 120 ARG A O 1
ATOM 993 N N . ASN A 1 121 ? 14.114 -11.854 -15.011 1.00 77.31 121 ASN A N 1
ATOM 994 C CA . ASN A 1 121 ? 13.553 -12.056 -16.344 1.00 77.31 121 ASN A CA 1
ATOM 995 C C . ASN A 1 121 ? 14.525 -11.579 -17.435 1.00 77.31 121 ASN A C 1
ATOM 997 O O . ASN A 1 121 ? 14.722 -12.278 -18.416 1.00 77.31 121 ASN A O 1
ATOM 1001 N N . GLU A 1 122 ? 15.211 -10.453 -17.230 1.00 77.00 122 GLU A N 1
ATOM 1002 C CA . GLU A 1 122 ? 16.246 -9.952 -18.144 1.00 77.00 122 GLU A CA 1
ATOM 1003 C C . GLU A 1 122 ? 17.400 -10.953 -18.335 1.00 77.00 122 GLU A C 1
ATOM 1005 O O . GLU A 1 122 ? 17.973 -11.037 -19.418 1.00 77.00 122 GLU A O 1
ATOM 1010 N N . LYS A 1 123 ? 17.742 -11.731 -17.298 1.00 69.50 123 LYS A N 1
ATOM 1011 C CA . LYS A 1 123 ? 18.749 -12.794 -17.404 1.00 69.50 123 LYS A CA 1
ATOM 1012 C C . LYS A 1 123 ? 18.243 -13.983 -18.232 1.00 69.50 123 LYS A C 1
ATOM 1014 O O . LYS A 1 123 ? 18.998 -14.491 -19.044 1.00 69.50 123 LYS A O 1
ATOM 1019 N N . LEU A 1 124 ? 16.973 -14.362 -18.070 1.00 71.25 124 LEU A N 1
ATOM 1020 C CA . LEU A 1 124 ? 16.336 -15.444 -18.833 1.00 71.25 124 LEU A CA 1
ATOM 1021 C C . LEU A 1 124 ? 16.227 -15.158 -20.338 1.00 71.25 124 LEU A C 1
ATOM 1023 O O . LEU A 1 124 ? 16.268 -16.092 -21.120 1.00 71.25 124 LEU A O 1
ATOM 1027 N N . PHE A 1 125 ? 16.073 -13.896 -20.751 1.00 60.16 125 PHE A N 1
ATOM 1028 C CA . PHE A 1 125 ? 16.013 -13.532 -22.176 1.00 60.16 125 PHE A CA 1
ATOM 1029 C C . PHE A 1 125 ? 17.392 -13.349 -22.829 1.00 60.16 125 PHE A C 1
ATOM 1031 O O . PHE A 1 125 ? 17.464 -13.103 -24.031 1.00 60.16 125 PHE A O 1
ATOM 1038 N N . ARG A 1 126 ? 18.477 -13.396 -22.044 1.00 58.47 126 ARG A N 1
ATOM 1039 C CA . ARG A 1 126 ? 19.858 -13.250 -22.534 1.00 58.47 126 ARG A CA 1
ATOM 1040 C C . ARG A 1 126 ? 20.608 -14.577 -22.687 1.00 58.47 126 ARG A C 1
ATOM 1042 O O . ARG A 1 126 ? 21.757 -14.545 -23.118 1.00 58.47 126 ARG A O 1
ATOM 1049 N N . GLU A 1 127 ? 19.977 -15.692 -22.336 1.00 49.62 127 GLU A N 1
ATOM 1050 C CA . GLU A 1 127 ? 20.465 -17.065 -22.535 1.00 49.62 127 GLU A CA 1
ATOM 1051 C C . GLU A 1 127 ? 19.710 -17.706 -23.708 1.00 49.62 127 GLU A C 1
ATOM 1053 O O . GLU A 1 127 ? 20.371 -18.414 -24.500 1.00 49.62 127 GLU A O 1
#

Radius of gyration: 16.39 Å; Cα contacts (8 Å, |Δi|>4): 68; chains: 1; bounding box: 42×44×41 Å

Mean predicted aligned error: 10.3 Å

Sequence (127 aa):
MALCRIFCSLKKDILKFLITSKSPKAMPSNTVFDEKETLLELSKGNEVAFEKMYRFLGERIYCRLCRLLKSEVIAEEILQDVFVTVWNNRSKLKLEKSFCSYIFCIATNKCYDYFRTVKRNEKLFRE

Organism: NCBI:txid2294116